Protein AF-A0AAE5AFB4-F1 (afdb_monomer)

Organism: Mycolicibacterium fortuitum (NCBI:txid1766)

Nearest PDB structures (foldseek):
  4ii1-assembly1_A  TM=7.490E-01  e=2.853E-01  Homo sapiens
  7r1d-assembly1_C  TM=6.612E-01  e=2.695E-01  Homo sapiens
  4n4h-assembly1_A  TM=7.581E-01  e=1.190E+00  Mus musculus
  3cey-assembly3_A  TM=6.825E-01  e=1.775E+00  Homo sapiens
  2y8i-assembly1_X  TM=5.004E-01  e=2.647E+00  Dictyostelium discoideum

Mean predicted aligned error: 9.31 Å

Structure (mmCIF, N/CA/C/O backbone):
data_AF-A0AAE5AFB4-F1
#
_entry.id   AF-A0AAE5AFB4-F1
#
loop_
_atom_site.group_PDB
_atom_site.id
_atom_site.type_symbol
_atom_site.label_atom_id
_atom_site.label_alt_id
_atom_site.label_comp_id
_atom_site.label_asym_id
_atom_site.label_entity_id
_atom_site.label_seq_id
_atom_site.pdbx_PDB_ins_code
_atom_site.Cartn_x
_atom_site.Cartn_y
_atom_site.Cartn_z
_atom_site.occupancy
_atom_site.B_iso_or_equiv
_atom_site.auth_seq_id
_atom_site.auth_comp_id
_atom_site.auth_asym_id
_atom_site.auth_atom_id
_atom_site.pdbx_PDB_model_num
ATOM 1 N N . MET A 1 1 ? -22.838 -36.840 24.270 1.00 39.50 1 MET A N 1
ATOM 2 C CA . MET A 1 1 ? -23.165 -35.404 24.141 1.00 39.50 1 MET A CA 1
ATOM 3 C C . MET A 1 1 ? -21.853 -34.635 24.168 1.00 39.50 1 MET A C 1
ATOM 5 O O . MET A 1 1 ? -21.333 -34.382 25.242 1.00 39.50 1 MET A O 1
ATOM 9 N N . SER A 1 2 ? -21.262 -34.370 23.001 1.00 43.72 2 SER A N 1
ATOM 10 C CA . SER A 1 2 ? -19.989 -33.647 22.903 1.00 43.72 2 SER A CA 1
ATOM 11 C C . SER A 1 2 ? -20.285 -32.166 22.711 1.00 43.72 2 SER A C 1
ATOM 13 O O . SER A 1 2 ? -20.699 -31.741 21.637 1.00 43.72 2 SER A O 1
ATOM 15 N N . THR A 1 3 ? -20.122 -31.378 23.768 1.00 50.91 3 THR A N 1
ATOM 16 C CA . THR A 1 3 ? -20.126 -29.917 23.697 1.00 50.91 3 THR A CA 1
ATOM 17 C C . THR A 1 3 ? -18.832 -29.470 23.034 1.00 50.91 3 THR A C 1
ATOM 19 O O . THR A 1 3 ? -17.789 -29.394 23.680 1.00 50.91 3 THR A O 1
ATOM 22 N N . HIS A 1 4 ? -18.887 -29.206 21.729 1.00 55.50 4 HIS A N 1
ATOM 23 C CA . HIS A 1 4 ? -17.820 -28.487 21.044 1.00 55.50 4 HIS A CA 1
ATOM 24 C C . HIS A 1 4 ? -17.738 -27.094 21.683 1.00 55.50 4 HIS A C 1
ATOM 26 O O . HIS A 1 4 ? -18.750 -26.385 21.685 1.00 55.50 4 HIS A O 1
ATOM 32 N N . PRO A 1 5 ? -16.592 -26.690 22.260 1.00 55.28 5 PRO A N 1
ATOM 33 C CA . PRO A 1 5 ? -16.444 -25.339 22.763 1.00 55.28 5 PRO A CA 1
ATOM 34 C C . PRO A 1 5 ? -16.669 -24.382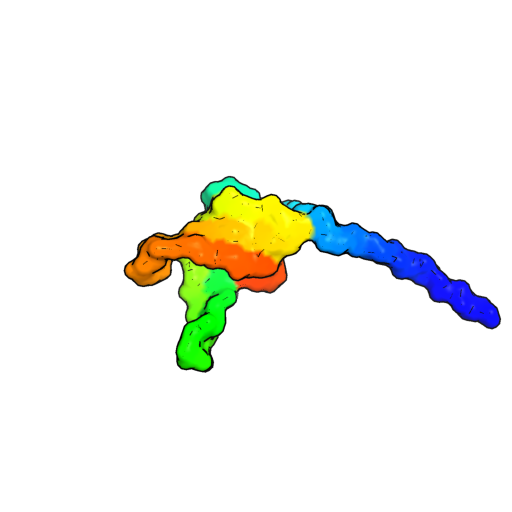 21.597 1.00 55.28 5 PRO A C 1
ATOM 36 O O . PRO A 1 5 ? -16.063 -24.514 20.534 1.00 55.28 5 PRO A O 1
ATOM 39 N N . ASN A 1 6 ? -17.616 -23.477 21.824 1.00 49.44 6 ASN A N 1
ATOM 40 C CA . ASN A 1 6 ? -17.970 -22.325 21.016 1.00 49.44 6 ASN A CA 1
ATOM 41 C C . ASN A 1 6 ? -16.737 -21.812 20.258 1.00 49.44 6 ASN A C 1
ATOM 43 O O . ASN A 1 6 ? -15.858 -21.182 20.850 1.00 49.44 6 ASN A O 1
ATOM 47 N N . MET A 1 7 ? -16.644 -22.135 18.963 1.00 52.56 7 MET A N 1
ATOM 48 C CA . MET A 1 7 ? -15.694 -21.492 18.068 1.00 52.56 7 MET A CA 1
ATOM 49 C C . MET A 1 7 ? -16.070 -20.018 18.084 1.00 52.56 7 MET A C 1
ATOM 51 O O . MET A 1 7 ? -17.007 -19.619 17.394 1.00 52.56 7 MET A O 1
ATOM 55 N N . ILE A 1 8 ? -15.380 -19.232 18.915 1.00 56.62 8 ILE A N 1
ATOM 56 C CA . ILE A 1 8 ? -15.434 -17.776 18.890 1.00 56.62 8 ILE A CA 1
ATOM 57 C C . ILE A 1 8 ? -15.270 -17.420 17.420 1.00 56.62 8 ILE A C 1
ATOM 59 O O . ILE A 1 8 ? -14.200 -17.634 16.846 1.00 56.62 8 ILE A O 1
ATOM 63 N N . ARG A 1 9 ? -16.361 -16.975 16.785 1.00 51.12 9 ARG A N 1
ATOM 64 C CA . ARG A 1 9 ? -16.329 -16.456 15.423 1.00 51.12 9 ARG A CA 1
ATOM 65 C C . ARG A 1 9 ? -15.365 -15.286 15.476 1.00 51.12 9 ARG A C 1
ATOM 67 O O . ARG A 1 9 ? -15.723 -14.203 15.927 1.00 51.12 9 ARG A O 1
ATOM 74 N N . ARG A 1 10 ? -14.114 -15.551 15.105 1.00 49.53 10 ARG A N 1
ATOM 75 C CA . ARG A 1 10 ? -13.054 -14.561 14.971 1.00 49.53 10 ARG A CA 1
ATOM 76 C C . ARG A 1 10 ? -13.672 -13.427 14.150 1.00 49.53 10 ARG A C 1
ATOM 78 O O . ARG A 1 10 ? -14.183 -13.732 13.069 1.00 49.53 10 ARG A O 1
ATOM 85 N N . PRO A 1 11 ? -13.757 -12.187 14.664 1.00 50.78 11 PRO A N 1
ATOM 86 C CA . PRO A 1 11 ? -14.467 -11.139 13.953 1.00 50.78 11 PRO A CA 1
ATOM 87 C C . PRO A 1 11 ? -13.818 -11.011 12.580 1.00 50.78 11 PRO A C 1
ATOM 89 O O . PRO A 1 11 ? -12.632 -10.706 12.478 1.00 50.78 11 PRO A O 1
ATOM 92 N N . ALA A 1 12 ? -14.585 -11.276 11.523 1.00 52.59 12 ALA A N 1
ATOM 93 C CA . ALA A 1 12 ? -14.114 -11.248 10.138 1.00 52.59 12 ALA A CA 1
ATOM 94 C C . ALA A 1 12 ? -13.740 -9.826 9.659 1.00 52.59 12 ALA A C 1
ATOM 96 O O . ALA A 1 12 ? -13.525 -9.601 8.471 1.00 52.59 12 ALA A O 1
ATOM 97 N N . HIS A 1 13 ? -13.680 -8.864 10.584 1.00 54.19 13 HIS A N 1
ATOM 98 C CA . HIS A 1 13 ? -13.795 -7.435 10.325 1.00 54.19 13 HIS A CA 1
ATOM 99 C C . HIS A 1 13 ? -12.881 -6.566 11.197 1.00 54.19 13 HIS A C 1
ATOM 101 O O . HIS A 1 13 ? -12.940 -5.350 11.075 1.00 54.19 13 HIS A O 1
ATOM 107 N N . ALA A 1 14 ? -12.059 -7.144 12.080 1.00 60.56 14 ALA A N 1
ATOM 108 C CA . ALA A 1 14 ? -11.069 -6.344 12.796 1.00 60.56 14 ALA A CA 1
ATOM 109 C C . ALA A 1 14 ? -9.851 -6.127 11.894 1.00 60.56 14 ALA A C 1
ATOM 111 O O . ALA A 1 14 ? -9.281 -7.106 11.402 1.00 60.56 14 ALA A O 1
ATOM 112 N N . ASP A 1 15 ? -9.456 -4.865 11.719 1.00 66.88 15 ASP A N 1
ATOM 113 C CA . ASP A 1 15 ? -8.190 -4.502 11.086 1.00 66.88 15 ASP A CA 1
ATOM 114 C C . ASP A 1 15 ? -7.064 -5.305 11.733 1.00 66.88 15 ASP A C 1
ATOM 116 O O . ASP A 1 15 ? -6.844 -5.247 12.950 1.00 66.88 15 ASP A O 1
ATOM 120 N N . CYS A 1 16 ? -6.341 -6.071 10.922 1.00 77.94 16 CYS A N 1
ATOM 121 C CA . CYS A 1 16 ? -5.155 -6.767 11.386 1.00 77.94 16 CYS A CA 1
ATOM 122 C C . CYS A 1 16 ? -4.122 -5.740 11.925 1.00 77.94 16 CYS A C 1
ATOM 124 O O . CYS A 1 16 ? -3.652 -4.863 11.210 1.00 77.94 16 CYS A O 1
ATOM 126 N N . GLN A 1 17 ? -3.752 -5.831 13.207 1.00 81.75 17 GLN A N 1
ATOM 127 C CA . GLN A 1 17 ? -2.946 -4.812 13.914 1.00 81.75 17 GLN A CA 1
ATOM 128 C C . GLN A 1 17 ? -1.432 -4.892 13.622 1.00 81.75 17 GLN A C 1
ATOM 130 O O . GLN A 1 17 ? -0.598 -4.523 14.449 1.00 81.75 17 GLN A O 1
ATOM 135 N N . LEU A 1 18 ? -1.043 -5.436 12.468 1.00 86.38 18 LEU A N 1
ATOM 136 C CA . LEU A 1 18 ? 0.366 -5.543 12.101 1.00 86.38 18 LEU A CA 1
ATOM 137 C C . LEU A 1 18 ? 0.911 -4.148 11.791 1.00 86.38 18 LEU A C 1
ATOM 139 O O . LEU A 1 18 ? 0.387 -3.452 10.927 1.00 86.38 18 LEU A O 1
ATOM 143 N N . ALA A 1 19 ? 2.002 -3.759 12.455 1.00 87.12 19 ALA A N 1
ATOM 144 C CA . ALA A 1 19 ? 2.574 -2.414 12.335 1.00 87.12 19 ALA A CA 1
ATOM 145 C C . ALA A 1 19 ? 2.903 -2.015 10.886 1.00 87.12 19 ALA A C 1
ATOM 147 O O . ALA A 1 19 ? 2.817 -0.845 10.529 1.00 87.12 19 ALA A O 1
ATOM 148 N N . HIS A 1 20 ? 3.251 -2.984 10.034 1.00 88.19 20 HIS A N 1
ATOM 149 C CA . HIS A 1 20 ? 3.559 -2.716 8.632 1.00 88.19 20 HIS A CA 1
ATOM 150 C C . HIS A 1 20 ? 2.324 -2.516 7.740 1.00 88.19 20 HIS A C 1
ATOM 152 O O . HIS A 1 20 ? 2.481 -2.133 6.591 1.00 88.19 20 HIS A O 1
ATOM 158 N N . HIS A 1 21 ? 1.109 -2.717 8.253 1.00 91.56 21 HIS A N 1
ATOM 159 C CA . HIS A 1 21 ? -0.138 -2.399 7.549 1.00 91.56 21 HIS A CA 1
ATOM 160 C C . HIS A 1 21 ? -0.662 -0.994 7.852 1.00 91.56 21 HIS A C 1
ATOM 162 O O . HIS A 1 21 ? -1.715 -0.610 7.348 1.00 91.56 21 HIS A O 1
ATOM 168 N N . ALA A 1 22 ? 0.049 -0.216 8.671 1.00 90.75 22 ALA A N 1
ATOM 169 C CA . ALA A 1 22 ? -0.305 1.175 8.898 1.00 90.75 22 ALA A CA 1
ATOM 170 C C . ALA A 1 22 ? -0.108 2.008 7.619 1.00 90.75 22 ALA A C 1
ATOM 172 O O . ALA A 1 22 ? 0.826 1.782 6.844 1.00 90.75 22 ALA A O 1
ATOM 173 N N . THR A 1 23 ? -0.979 2.997 7.411 1.00 92.94 23 THR A N 1
ATOM 174 C CA . THR A 1 23 ? -0.856 3.958 6.308 1.00 92.94 23 THR A CA 1
ATOM 175 C C . THR A 1 23 ? 0.514 4.638 6.324 1.00 92.94 23 THR A C 1
ATOM 177 O O . THR A 1 23 ? 1.030 5.011 7.375 1.00 92.94 23 THR A O 1
ATOM 180 N N . GLY A 1 24 ? 1.107 4.805 5.143 1.00 92.00 24 GLY A N 1
ATOM 181 C CA . GLY A 1 24 ? 2.430 5.402 4.964 1.00 92.00 24 GLY A CA 1
ATOM 182 C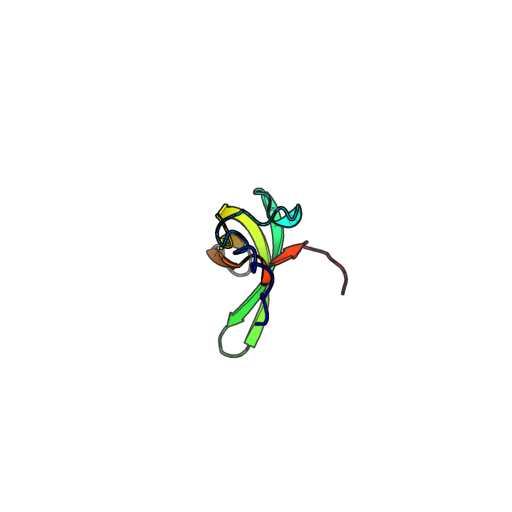 C . GLY A 1 24 ? 3.594 4.421 5.118 1.00 92.00 24 GLY A C 1
ATOM 183 O O . GLY A 1 24 ? 4.730 4.792 4.829 1.00 92.00 24 GLY A O 1
ATOM 184 N N . ILE A 1 25 ? 3.345 3.168 5.512 1.00 93.56 25 ILE A N 1
ATOM 185 C CA . ILE A 1 25 ? 4.408 2.171 5.644 1.00 93.56 25 ILE A CA 1
ATOM 186 C C . ILE A 1 25 ? 4.722 1.512 4.301 1.00 93.56 25 ILE A C 1
ATOM 188 O O . ILE A 1 25 ? 3.833 1.173 3.516 1.00 93.56 25 ILE A O 1
ATOM 192 N N . ALA A 1 26 ? 6.019 1.330 4.048 1.00 92.94 26 ALA A N 1
ATOM 193 C CA . ALA A 1 26 ? 6.518 0.562 2.921 1.00 92.94 26 ALA A CA 1
ATOM 194 C C . ALA A 1 26 ? 6.336 -0.944 3.163 1.00 92.94 26 ALA A C 1
ATOM 196 O O . ALA A 1 26 ? 6.784 -1.497 4.174 1.00 92.94 26 ALA A O 1
ATOM 197 N N . VAL A 1 27 ? 5.718 -1.612 2.197 1.00 92.88 27 VAL A N 1
ATOM 198 C CA . VAL A 1 27 ? 5.407 -3.039 2.228 1.00 92.88 27 VAL A CA 1
ATOM 199 C C . VAL A 1 27 ? 5.823 -3.720 0.939 1.00 92.88 27 VAL A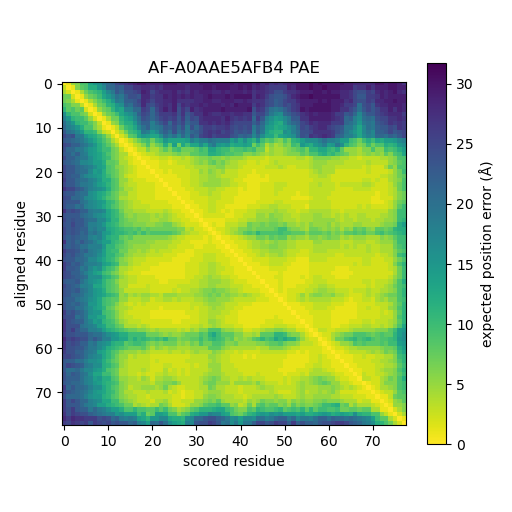 C 1
ATOM 201 O O . VAL A 1 27 ? 5.896 -3.091 -0.117 1.00 92.88 27 VAL A O 1
ATOM 204 N N . THR A 1 28 ? 6.069 -5.018 1.029 1.00 92.25 28 THR A N 1
ATOM 205 C CA . THR A 1 28 ? 6.243 -5.903 -0.115 1.00 92.25 28 THR A CA 1
ATOM 206 C C . THR A 1 28 ? 5.054 -6.841 -0.239 1.00 92.25 28 THR A C 1
ATOM 208 O O . THR A 1 28 ? 4.434 -7.213 0.755 1.00 92.25 28 THR A O 1
ATOM 211 N N . PHE A 1 29 ? 4.708 -7.212 -1.465 1.00 90.44 29 PHE A N 1
ATOM 212 C CA . PHE A 1 29 ? 3.627 -8.153 -1.736 1.00 90.44 29 PHE A CA 1
ATOM 213 C C . PHE A 1 29 ? 3.884 -8.906 -3.039 1.00 90.44 29 PHE A C 1
ATOM 215 O O . PHE A 1 29 ? 4.638 -8.454 -3.908 1.00 90.44 29 PHE A O 1
ATOM 222 N N . HIS A 1 30 ? 3.251 -10.067 -3.161 1.00 89.06 30 HIS A N 1
ATOM 223 C CA . HIS A 1 30 ? 3.288 -10.869 -4.376 1.00 89.06 30 HIS A CA 1
ATOM 224 C C . HIS A 1 30 ? 2.049 -10.609 -5.222 1.00 89.06 30 HIS A C 1
ATOM 226 O O . HIS A 1 30 ? 0.937 -10.507 -4.704 1.00 89.06 30 HIS A O 1
ATOM 232 N N . GLU A 1 31 ? 2.245 -10.524 -6.528 1.00 86.38 31 GLU A N 1
ATOM 233 C CA . GLU A 1 31 ? 1.173 -10.368 -7.502 1.00 86.38 31 GLU A CA 1
ATOM 234 C C . GLU A 1 31 ? 1.409 -11.324 -8.660 1.00 86.38 31 GLU A C 1
ATOM 236 O O . GLU A 1 31 ? 2.537 -11.482 -9.116 1.00 86.38 31 GLU A O 1
ATOM 241 N N . TRP A 1 32 ? 0.347 -11.954 -9.145 1.00 85.25 32 TRP A N 1
ATOM 242 C CA . TRP A 1 32 ? 0.404 -12.735 -10.372 1.00 85.25 32 TRP A CA 1
ATOM 243 C C . TRP A 1 32 ? 0.241 -11.809 -11.578 1.00 85.25 32 TRP A C 1
ATOM 245 O O . TRP A 1 32 ? -0.729 -11.056 -11.656 1.00 85.25 32 TRP A O 1
ATOM 255 N N . ARG A 1 33 ? 1.188 -11.865 -12.514 1.00 84.19 33 ARG A N 1
ATOM 256 C CA . ARG A 1 33 ? 1.148 -11.180 -13.810 1.00 84.19 33 ARG A CA 1
ATOM 257 C C . ARG A 1 33 ? 1.596 -12.139 -14.896 1.00 84.19 33 ARG A C 1
ATOM 259 O O . ARG A 1 33 ? 2.691 -12.675 -14.777 1.00 84.19 33 ARG A O 1
ATOM 266 N N . ASP A 1 34 ? 0.778 -12.320 -15.929 1.00 86.06 34 ASP A N 1
ATOM 267 C CA . ASP A 1 34 ? 1.106 -13.143 -17.104 1.00 86.06 34 ASP A CA 1
ATOM 268 C C . ASP A 1 34 ? 1.726 -14.505 -16.715 1.00 86.06 34 ASP A C 1
ATOM 270 O O . ASP A 1 34 ? 2.818 -14.861 -17.150 1.00 86.06 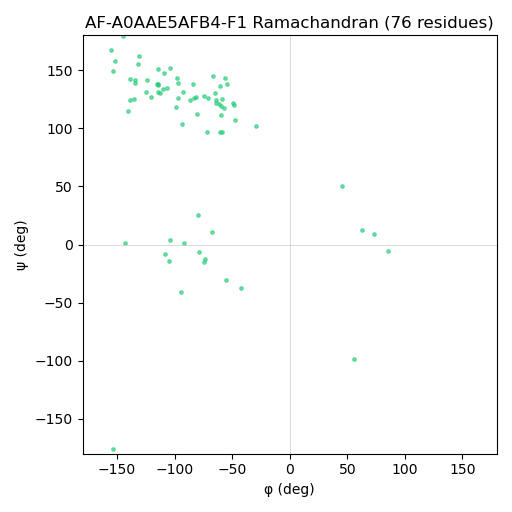34 ASP A O 1
ATOM 274 N N . ASP A 1 35 ? 1.056 -15.222 -15.803 1.00 91.25 35 ASP A N 1
ATOM 275 C CA . ASP A 1 35 ? 1.479 -16.514 -15.229 1.00 91.25 35 ASP A CA 1
ATOM 276 C C . ASP A 1 35 ? 2.793 -16.512 -14.423 1.00 91.25 35 ASP A C 1
ATOM 278 O O . ASP A 1 35 ? 3.312 -17.564 -14.046 1.00 91.25 35 ASP A O 1
ATOM 282 N N . GLN A 1 36 ? 3.316 -15.337 -14.075 1.00 85.81 36 GLN A N 1
ATOM 283 C CA . GLN A 1 36 ? 4.483 -15.179 -13.213 1.00 85.81 36 GLN A CA 1
ATOM 284 C C . GLN A 1 36 ? 4.118 -14.496 -11.897 1.00 85.81 36 GLN A C 1
ATOM 286 O O . GLN A 1 36 ? 3.398 -13.498 -11.859 1.00 85.81 36 GLN A O 1
ATOM 291 N N . MET A 1 37 ? 4.662 -15.007 -10.793 1.00 87.62 37 MET A N 1
ATOM 292 C CA . MET A 1 37 ? 4.590 -14.318 -9.509 1.00 87.62 37 MET A CA 1
ATOM 293 C C . MET A 1 37 ? 5.672 -13.238 -9.461 1.00 87.62 37 MET A C 1
ATOM 295 O O . MET A 1 37 ? 6.864 -13.539 -9.402 1.00 87.62 37 MET A O 1
ATOM 299 N N . VAL A 1 38 ? 5.258 -11.975 -9.456 1.00 86.50 38 VAL A N 1
ATOM 300 C CA . VAL A 1 38 ? 6.148 -10.822 -9.309 1.00 86.50 38 VAL A CA 1
ATOM 301 C C . VAL A 1 38 ? 6.158 -10.326 -7.866 1.00 86.50 38 VAL A C 1
ATOM 303 O O . VAL A 1 38 ? 5.139 -10.328 -7.173 1.00 86.50 38 VAL A O 1
ATOM 306 N N . HIS A 1 39 ? 7.327 -9.881 -7.411 1.00 88.25 39 HIS A N 1
ATOM 307 C CA . HIS A 1 39 ? 7.504 -9.260 -6.103 1.00 88.25 39 HIS A CA 1
ATOM 308 C C . HIS A 1 39 ? 7.508 -7.741 -6.265 1.00 88.25 39 HIS A C 1
ATOM 310 O O . HIS A 1 39 ? 8.367 -7.194 -6.955 1.00 88.25 39 HIS A O 1
ATOM 316 N N . ASN A 1 40 ? 6.551 -7.064 -5.638 1.00 89.81 40 ASN A N 1
ATOM 317 C CA . ASN A 1 40 ? 6.424 -5.614 -5.699 1.00 89.81 40 ASN A CA 1
ATOM 318 C C . ASN A 1 40 ? 6.660 -4.992 -4.327 1.00 89.81 40 ASN A C 1
ATOM 320 O O . ASN A 1 40 ? 6.328 -5.581 -3.300 1.00 89.81 40 ASN A O 1
ATOM 324 N N . THR A 1 41 ? 7.154 -3.758 -4.338 1.00 91.69 41 THR A N 1
ATOM 325 C CA . THR A 1 41 ? 7.209 -2.889 -3.161 1.00 91.69 41 THR A CA 1
ATOM 326 C C . THR A 1 41 ? 6.287 -1.700 -3.388 1.00 91.69 41 THR A C 1
ATOM 328 O O . THR A 1 41 ? 6.260 -1.120 -4.476 1.00 91.69 41 THR A O 1
ATOM 331 N N . GLY A 1 42 ? 5.541 -1.313 -2.362 1.00 93.50 42 GLY A N 1
ATOM 332 C CA . GLY A 1 42 ? 4.676 -0.141 -2.399 1.00 93.50 42 GLY A CA 1
ATOM 333 C C . GLY A 1 42 ? 4.455 0.457 -1.017 1.00 93.50 42 GLY A C 1
ATOM 334 O O . GLY A 1 42 ? 5.035 0.010 -0.031 1.00 93.50 42 GLY A O 1
ATOM 335 N N . THR A 1 43 ? 3.614 1.481 -0.952 1.00 95.12 43 THR A N 1
ATOM 336 C CA . THR A 1 43 ? 3.253 2.174 0.289 1.00 95.12 43 THR A CA 1
ATOM 337 C C . THR A 1 43 ? 1.781 1.956 0.591 1.00 95.12 43 THR A C 1
ATOM 339 O O . THR A 1 43 ? 0.939 2.164 -0.284 1.00 95.12 43 THR A O 1
ATOM 342 N N . VAL A 1 44 ? 1.455 1.572 1.825 1.00 94.50 44 VAL A N 1
ATOM 343 C CA . VAL A 1 44 ? 0.061 1.426 2.257 1.00 94.50 44 VAL A CA 1
ATOM 344 C C . VAL A 1 44 ? -0.636 2.786 2.230 1.00 94.50 44 VAL A C 1
ATOM 346 O O . VAL A 1 44 ? -0.186 3.742 2.859 1.00 94.50 44 VAL A O 1
ATOM 349 N N . LEU A 1 45 ? -1.751 2.867 1.510 1.00 95.38 45 LEU A N 1
ATOM 350 C CA . LEU A 1 45 ? -2.636 4.031 1.480 1.00 95.38 45 LEU A CA 1
ATOM 351 C C . LEU A 1 45 ? -3.777 3.890 2.487 1.00 95.38 45 LEU A C 1
ATOM 353 O O . LEU A 1 45 ? -4.156 4.861 3.140 1.00 95.38 45 LEU A O 1
ATOM 357 N N . LYS A 1 46 ? -4.335 2.682 2.597 1.00 93.56 46 LYS A N 1
ATOM 358 C CA . LYS A 1 46 ? -5.529 2.399 3.393 1.00 93.56 46 LYS A CA 1
ATOM 359 C C . LYS A 1 46 ? -5.538 0.943 3.840 1.00 93.56 46 LYS A C 1
ATOM 361 O O . LYS A 1 46 ? -5.054 0.078 3.112 1.00 93.56 46 LYS A O 1
ATOM 366 N N . HIS A 1 47 ? -6.128 0.686 4.999 1.00 90.88 47 HIS A N 1
ATOM 367 C CA . HIS A 1 47 ? -6.361 -0.650 5.523 1.00 90.88 47 HIS A CA 1
ATOM 368 C C . HIS A 1 47 ? -7.761 -0.708 6.148 1.00 90.88 47 HIS A C 1
ATOM 370 O O . HIS A 1 47 ? -8.085 0.134 6.981 1.00 90.88 47 HIS A O 1
ATOM 376 N N . GLU A 1 48 ? -8.589 -1.646 5.682 1.00 89.75 48 GLU A N 1
ATOM 377 C CA . GLU A 1 48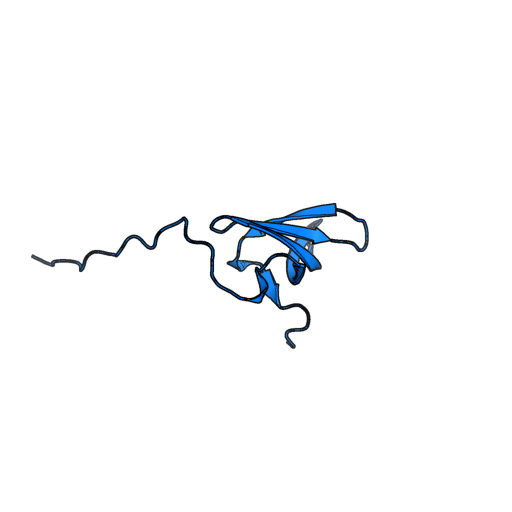 ? -9.972 -1.848 6.132 1.00 89.75 48 GLU A CA 1
ATOM 378 C C . GLU A 1 48 ? -10.309 -3.344 6.228 1.00 89.75 48 GLU A C 1
ATOM 380 O O . GLU A 1 48 ? -10.369 -4.075 5.233 1.00 89.75 48 GLU A O 1
ATOM 385 N N . GLY A 1 49 ? -10.557 -3.812 7.444 1.00 87.00 49 GLY A N 1
ATOM 386 C CA . GLY A 1 49 ? -10.708 -5.207 7.824 1.00 87.00 49 GLY A CA 1
ATOM 387 C C . GLY A 1 49 ? -9.495 -6.041 7.422 1.00 87.00 49 GLY A C 1
ATOM 388 O O . GLY A 1 49 ? -8.486 -6.117 8.117 1.00 87.00 49 GLY A O 1
ATOM 389 N N . ARG A 1 50 ? -9.627 -6.738 6.292 1.00 87.06 50 ARG A N 1
ATOM 390 C CA . ARG A 1 50 ? -8.547 -7.546 5.712 1.00 87.06 50 ARG A CA 1
ATOM 391 C C . ARG A 1 50 ? -7.961 -6.939 4.448 1.00 87.06 50 ARG A C 1
ATOM 393 O O . ARG A 1 50 ? -6.977 -7.481 3.958 1.00 87.06 50 ARG A O 1
ATOM 400 N N . ARG A 1 51 ? -8.556 -5.876 3.907 1.00 90.69 51 ARG A N 1
ATOM 401 C CA . ARG A 1 51 ? -8.183 -5.285 2.623 1.00 90.69 51 ARG A CA 1
ATOM 402 C C . ARG A 1 51 ? -7.175 -4.165 2.825 1.00 90.69 51 ARG A C 1
ATOM 404 O O . ARG A 1 51 ? -7.395 -3.274 3.638 1.00 90.69 51 ARG A O 1
ATOM 411 N N . ILE A 1 52 ? -6.095 -4.196 2.056 1.00 92.25 52 ILE A N 1
ATOM 412 C CA . ILE A 1 52 ? -5.033 -3.194 2.062 1.00 92.25 52 ILE A CA 1
ATOM 413 C C . ILE A 1 52 ? -4.933 -2.598 0.663 1.00 92.25 52 ILE A C 1
ATOM 415 O O . ILE A 1 52 ? -4.776 -3.319 -0.322 1.00 92.25 52 ILE A O 1
ATOM 419 N N . THR A 1 53 ? -5.001 -1.275 0.586 1.00 94.88 53 THR A N 1
ATOM 420 C CA . THR A 1 53 ? -4.777 -0.509 -0.638 1.00 94.88 53 THR A CA 1
ATOM 421 C C . THR A 1 53 ? -3.337 -0.007 -0.645 1.00 94.88 53 THR A C 1
ATOM 423 O O . THR A 1 53 ? -2.905 0.644 0.306 1.00 94.88 53 THR A O 1
ATOM 426 N N . ILE A 1 54 ? -2.589 -0.284 -1.712 1.00 94.69 54 ILE A N 1
ATOM 427 C CA . ILE A 1 54 ? -1.152 -0.012 -1.823 1.00 94.69 54 ILE A CA 1
ATOM 428 C C . ILE A 1 54 ? -0.87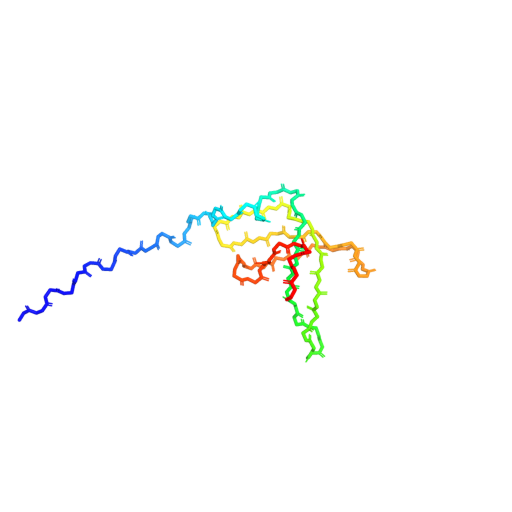9 0.841 -3.066 1.00 94.69 54 ILE A C 1
ATOM 430 O O . ILE A 1 54 ? -1.325 0.513 -4.165 1.00 94.69 54 ILE A O 1
ATOM 434 N N . SER A 1 55 ? -0.107 1.917 -2.910 1.00 95.81 55 SER A N 1
ATOM 435 C CA . SER A 1 55 ? 0.474 2.677 -4.022 1.00 95.81 55 SER A CA 1
ATOM 436 C C . SER A 1 55 ? 1.798 2.052 -4.443 1.00 95.81 55 SER A C 1
ATOM 438 O O . SER A 1 55 ? 2.716 1.938 -3.632 1.00 95.81 55 SER A O 1
ATOM 440 N N . VAL A 1 56 ? 1.925 1.700 -5.717 1.00 92.81 56 VAL A N 1
ATOM 441 C CA . VAL A 1 56 ? 3.145 1.148 -6.321 1.00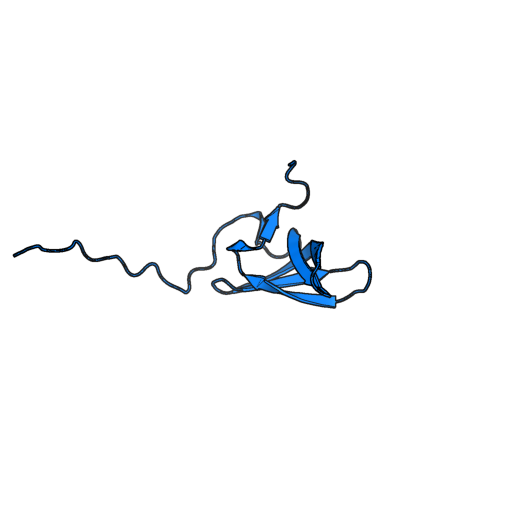 92.81 56 VAL A CA 1
ATOM 442 C C . VAL A 1 56 ? 3.691 2.175 -7.302 1.00 92.81 56 VAL A C 1
ATOM 444 O O . VAL A 1 56 ? 2.927 2.678 -8.120 1.00 92.81 56 VAL A O 1
ATOM 447 N N . PHE A 1 57 ? 4.986 2.497 -7.235 1.00 84.00 57 PHE A N 1
ATOM 448 C CA . PHE A 1 57 ? 5.601 3.548 -8.066 1.00 84.00 57 PHE A CA 1
ATOM 449 C C . PHE A 1 57 ? 6.469 3.020 -9.220 1.00 84.00 57 PHE A C 1
ATOM 451 O O . PHE A 1 57 ? 6.784 3.784 -10.128 1.00 84.00 57 PHE A O 1
ATOM 458 N N . HIS A 1 58 ? 6.833 1.734 -9.219 1.00 76.75 58 HIS A N 1
ATOM 459 C CA . HIS A 1 58 ? 7.664 1.108 -10.252 1.00 76.75 58 HIS A CA 1
ATOM 460 C C . HIS A 1 58 ? 7.063 -0.244 -10.679 1.00 76.75 58 HIS A C 1
ATOM 462 O O . HIS A 1 58 ? 6.558 -0.962 -9.816 1.00 76.75 58 HIS A O 1
ATOM 468 N N . PRO A 1 59 ? 7.090 -0.621 -11.972 1.00 76.00 59 PRO A N 1
ATOM 469 C CA . PRO A 1 59 ? 7.592 0.141 -13.125 1.00 76.00 59 PRO A CA 1
ATOM 470 C C . PRO A 1 59 ? 6.674 1.291 -13.571 1.00 76.00 59 PRO A C 1
ATOM 472 O O . PRO A 1 59 ? 7.110 2.174 -14.299 1.00 76.00 59 PRO A O 1
ATOM 475 N N . VAL A 1 60 ? 5.418 1.309 -13.119 1.00 83.94 60 VAL A N 1
ATOM 476 C CA . VAL A 1 60 ? 4.429 2.352 -13.427 1.00 83.94 60 VAL A CA 1
ATOM 477 C C . VAL A 1 60 ? 3.643 2.668 -12.161 1.00 83.94 60 VAL A C 1
ATOM 479 O O . VAL A 1 60 ? 3.327 1.758 -11.388 1.00 83.94 60 VAL A O 1
ATOM 482 N N . LYS A 1 61 ? 3.307 3.948 -11.958 1.00 88.50 61 LYS A N 1
ATOM 483 C CA . LYS A 1 61 ? 2.472 4.375 -10.833 1.00 88.50 61 LYS A CA 1
ATOM 484 C C . LYS A 1 61 ? 1.071 3.776 -10.948 1.00 88.50 61 LYS A C 1
ATOM 486 O O . LYS A 1 61 ? 0.368 4.041 -11.919 1.00 88.50 61 LYS A O 1
ATOM 491 N N . ARG A 1 62 ? 0.645 3.021 -9.936 1.00 93.00 62 ARG A N 1
ATOM 492 C CA . ARG A 1 62 ? -0.707 2.449 -9.852 1.00 93.00 62 ARG A CA 1
ATOM 493 C C . ARG A 1 62 ? -1.120 2.168 -8.412 1.00 93.00 62 ARG A C 1
ATOM 495 O O . ARG A 1 62 ? -0.286 2.155 -7.509 1.00 93.00 62 ARG A O 1
ATOM 502 N N . VAL A 1 63 ? -2.406 1.896 -8.232 1.00 94.06 63 VAL A N 1
ATOM 503 C CA . VAL A 1 63 ? -2.992 1.466 -6.961 1.00 94.06 63 VAL A CA 1
ATOM 504 C C . VAL A 1 63 ? -3.399 0.002 -7.080 1.00 94.06 63 VAL A C 1
ATOM 506 O O . VAL A 1 63 ? -3.982 -0.392 -8.087 1.00 94.06 63 VAL A O 1
ATOM 509 N N . VAL A 1 64 ? -3.062 -0.794 -6.071 1.00 92.00 64 VAL A N 1
ATOM 510 C CA . VAL A 1 64 ? -3.404 -2.218 -5.986 1.00 92.00 64 VAL A CA 1
ATOM 511 C C . VAL A 1 64 ? -4.157 -2.465 -4.686 1.00 92.00 64 VAL A C 1
ATOM 513 O O . VAL A 1 64 ? -3.824 -1.885 -3.654 1.00 92.00 64 VAL A O 1
ATOM 516 N N . GLU A 1 65 ? -5.158 -3.335 -4.732 1.00 93.00 65 GLU A N 1
ATOM 517 C CA . GLU A 1 65 ? -5.834 -3.852 -3.546 1.00 93.00 65 GLU A CA 1
ATOM 518 C C . GLU A 1 65 ? -5.421 -5.305 -3.317 1.00 93.00 65 GLU A C 1
ATOM 520 O O . GLU A 1 65 ? -5.385 -6.109 -4.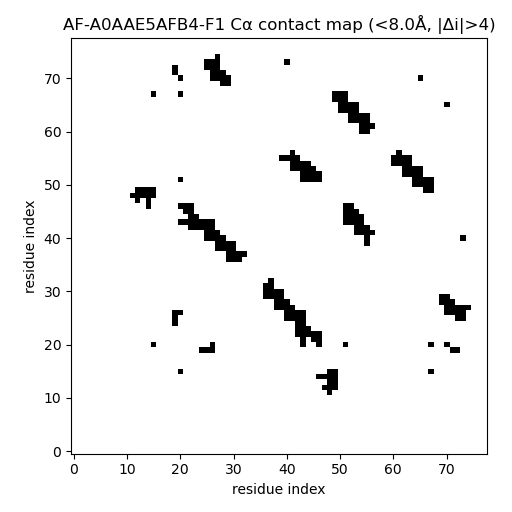247 1.00 93.00 65 GLU A O 1
ATOM 525 N N . THR A 1 66 ? -5.098 -5.642 -2.074 1.00 90.06 66 THR A N 1
ATOM 526 C CA . THR A 1 66 ? -4.738 -7.003 -1.664 1.00 90.06 66 THR A CA 1
ATOM 527 C C . THR A 1 66 ? -5.245 -7.285 -0.250 1.00 90.06 66 THR A C 1
ATOM 529 O O . THR A 1 66 ? -5.876 -6.431 0.374 1.00 90.06 66 THR A O 1
ATOM 532 N N . GLU A 1 67 ? -5.000 -8.485 0.267 1.00 89.75 67 GLU A N 1
ATOM 533 C CA . GLU A 1 67 ? -5.372 -8.864 1.631 1.00 89.75 67 GLU A CA 1
ATOM 534 C C . GLU A 1 67 ? -4.168 -8.880 2.583 1.00 89.75 67 GLU A C 1
ATOM 536 O O . GLU A 1 67 ? -3.065 -9.212 2.156 1.00 89.75 67 GLU A O 1
ATOM 541 N N . CYS A 1 68 ? -4.388 -8.646 3.889 1.00 85.81 68 CYS A N 1
ATOM 542 C CA . CYS A 1 68 ? -3.362 -8.684 4.952 1.00 85.81 68 CYS A CA 1
ATOM 543 C C . CYS A 1 68 ? -2.375 -9.861 4.833 1.00 85.81 68 CYS A C 1
ATOM 545 O O . CYS A 1 68 ? -1.206 -9.716 5.158 1.00 85.81 68 CYS A O 1
ATOM 547 N N . GLY A 1 69 ? -2.846 -11.046 4.424 1.00 84.69 69 GLY A N 1
ATOM 548 C CA . GLY A 1 69 ? -2.024 -12.262 4.359 1.00 84.69 69 GLY A CA 1
ATOM 549 C C . GLY A 1 69 ? -1.015 -12.295 3.209 1.00 84.69 69 GLY A C 1
ATOM 550 O O . GLY A 1 69 ? -0.131 -13.144 3.208 1.00 84.69 69 GLY A O 1
ATOM 551 N N . HIS A 1 70 ? -1.136 -11.385 2.244 1.00 84.62 70 HIS A N 1
ATOM 552 C CA . HIS A 1 70 ? -0.275 -11.307 1.062 1.00 84.62 70 HIS A CA 1
ATOM 553 C C . HIS A 1 70 ? 0.752 -10.170 1.152 1.00 84.62 70 HIS A C 1
ATOM 555 O O . HIS A 1 70 ? 1.478 -9.922 0.188 1.00 84.62 70 HIS A O 1
ATOM 561 N N . VAL A 1 71 ? 0.798 -9.473 2.290 1.00 87.12 71 VAL A N 1
ATOM 562 C CA . VAL A 1 71 ? 1.621 -8.287 2.523 1.00 87.12 71 VAL A CA 1
ATOM 563 C C . VAL A 1 71 ? 2.662 -8.590 3.598 1.00 87.12 71 VAL A C 1
ATOM 565 O O . VAL A 1 71 ? 2.372 -9.239 4.600 1.00 87.12 71 VAL A O 1
ATOM 568 N N . ALA A 1 72 ? 3.888 -8.125 3.378 1.00 86.19 72 ALA A N 1
ATOM 569 C CA . ALA A 1 72 ? 4.999 -8.218 4.313 1.00 86.19 72 ALA A CA 1
ATO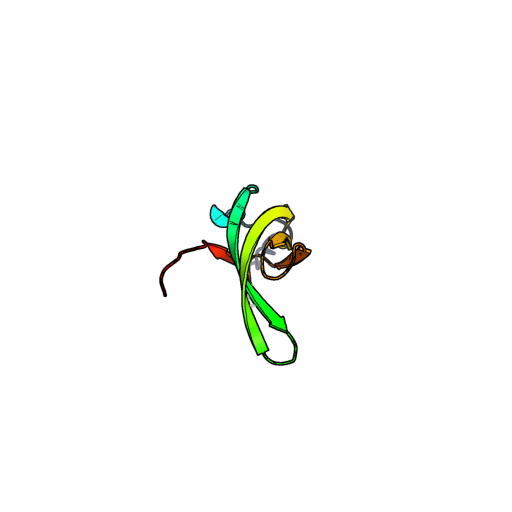M 570 C C . ALA A 1 72 ? 5.683 -6.853 4.474 1.00 86.19 72 ALA A C 1
ATOM 572 O O . ALA A 1 72 ? 5.534 -5.949 3.649 1.00 86.19 72 ALA A O 1
ATOM 573 N N . LYS A 1 73 ? 6.462 -6.678 5.547 1.00 84.94 73 LYS A N 1
ATOM 574 C CA . LYS A 1 73 ? 7.272 -5.466 5.736 1.00 84.94 73 LYS A CA 1
ATOM 575 C C . LYS A 1 73 ? 8.346 -5.381 4.646 1.00 84.94 73 LYS A C 1
ATOM 577 O O . LYS A 1 73 ? 9.103 -6.333 4.451 1.00 84.94 73 LYS A O 1
ATOM 582 N N . ALA A 1 74 ? 8.468 -4.225 3.991 1.00 79.19 74 ALA A N 1
ATOM 583 C CA . ALA A 1 74 ? 9.535 -4.015 3.019 1.00 79.19 74 ALA A CA 1
ATOM 584 C C . ALA A 1 74 ? 10.919 -4.143 3.680 1.00 79.19 74 ALA A C 1
ATOM 586 O O . ALA A 1 74 ? 11.145 -3.637 4.781 1.00 79.19 74 ALA A O 1
ATOM 587 N N . GLY A 1 75 ? 11.841 -4.836 3.009 1.00 75.19 75 GLY A N 1
ATOM 588 C CA . GLY A 1 75 ? 13.186 -5.082 3.534 1.00 75.19 75 GLY A CA 1
ATOM 589 C C . GLY A 1 75 ? 13.254 -6.113 4.665 1.00 75.19 75 GLY A C 1
ATOM 590 O O . GLY A 1 75 ? 14.315 -6.264 5.266 1.00 75.19 75 GLY A O 1
ATOM 591 N N . ALA A 1 76 ? 12.164 -6.834 4.965 1.00 63.72 76 ALA A N 1
ATOM 592 C CA . ALA A 1 76 ? 12.273 -8.074 5.724 1.00 63.72 76 ALA A CA 1
ATOM 593 C C . ALA A 1 76 ? 13.167 -9.035 4.922 1.00 63.72 76 ALA A C 1
ATOM 595 O O . ALA A 1 76 ? 12.816 -9.428 3.808 1.00 63.72 76 ALA A O 1
ATOM 596 N N . ALA A 1 77 ? 14.364 -9.306 5.445 1.00 49.69 77 ALA A N 1
ATOM 597 C CA . ALA A 1 77 ? 15.321 -10.214 4.832 1.00 49.69 77 ALA A CA 1
ATOM 598 C C . ALA A 1 77 ? 14.676 -11.592 4.617 1.00 49.69 77 ALA A C 1
ATOM 600 O O . ALA A 1 77 ? 13.853 -12.028 5.425 1.00 49.69 77 ALA A O 1
ATOM 601 N N . ARG A 1 78 ? 15.037 -12.227 3.501 1.00 49.06 78 ARG A N 1
ATOM 602 C CA . ARG A 1 78 ? 14.750 -13.641 3.250 1.00 49.06 78 ARG A CA 1
ATOM 603 C C . ARG A 1 78 ? 15.503 -14.511 4.246 1.00 49.06 78 ARG A C 1
ATOM 605 O O . ARG A 1 78 ? 16.648 -14.126 4.574 1.00 49.06 78 ARG A O 1
#

Radius of gyration: 15.93 Å; Cα contacts (8 Å, |Δi|>4): 131; chains: 1; bounding box: 38×41×41 Å

Secondary structure (DSSP, 8-state):
-----------TTSPP--GGGSTT-EEEEEEEETTEEEEEEEEEEEEETTEEEEEE-SSS-EEEEEEGGGEEETT---

Foldseek 3Di:
DDDDPPPPPPPLWDFDPPPQLDAQAKKWFWDDDPNDTDIFIFGFHDTTRFKTWTFGPPPHTDIDIDGPVGIGHPPPDD

Solvent-accessible surface area (backbone atoms only — not comparable to full-atom values): 4766 Å² total; per-residue (Å²): 136,84,82,72,77,78,75,73,75,68,70,91,61,61,60,68,85,51,78,52,58,38,65,74,27,52,22,26,35,70,44,81,52,96,94,36,82,43,84,46,60,30,30,27,68,40,66,56,31,50,40,34,34,29,42,26,68,70,98,56,75,48,78,47,78,48,45,61,92,54,53,44,52,52,85,65,78,132

pLDDT: mean 80.4, std 15.98, range [39.5, 95.81]

Sequence (78 aa):
MSTHPNMIRRPAHADCQLAHHATGIAVTFHEWRDDQMVHNTGTVLKHEGRRITISVFHPVKRVVETECGHVAKAGAAR